Protein AF-A0AAW9KAM1-F1 (afdb_monomer_lite)

Secondary structure (DSSP, 8-state):
--HHHHHHHT----SEEEEEEEETTEEEEEEEETTEEEEEEEEEETTEEEEEPPP-EEES--TT-SB--EEEEE--TT--SGGG-EEEEE-EE--TT----EE--TTS--EE---EEETTEEE-

Sequence (124 aa):
MTLEEAVHESKVPIDEIFHITENKGHTVIFYGKDDMLSVGLIEKNLLGYHWVIGYGSKSFNIENQILTRSFSNLHPNEMKSHQDLVSLTFGAIIDDSIEKIMIKYKNQDIAEATIIETTKGRIW

pLDDT: mean 86.52, std 8.76, range [57.78, 96.75]

Organism: Clostridium perfringens (NCBI:txid1502)

Foldseek 3Di:
DAPVVQVVVQPPDFPFWQDWDADPNWIKTWTDDDQKTAIWTWDQDPVGIHTFHKPWIDGLDDPPDQKDKDKIFTDDPPDPDPVPTPIDMKIFGNNPPDPWDWDDDDPDDIDTDDWTQGPSHIMD

Structure (mmCIF, N/CA/C/O backbone):
data_AF-A0AAW9KAM1-F1
#
_entry.id   AF-A0AAW9KAM1-F1
#
loop_
_atom_site.group_PDB
_atom_site.id
_atom_site.type_symbol
_atom_site.label_atom_id
_atom_site.label_alt_id
_atom_site.label_comp_id
_atom_site.label_asym_id
_atom_site.label_entity_id
_atom_site.label_seq_id
_atom_site.pdbx_PDB_ins_code
_atom_site.Cartn_x
_atom_site.Cartn_y
_atom_site.Cartn_z
_atom_site.occupancy
_atom_site.B_iso_or_equiv
_atom_site.auth_seq_id
_atom_site.auth_comp_id
_atom_site.auth_asym_id
_atom_site.auth_atom_id
_atom_site.pdbx_PDB_model_num
ATOM 1 N N . MET A 1 1 ? -17.505 16.901 2.551 1.00 57.78 1 MET A N 1
ATOM 2 C CA . MET A 1 1 ? -16.239 16.188 2.759 1.00 57.78 1 MET A CA 1
ATOM 3 C C . MET A 1 1 ? -16.318 14.803 2.145 1.00 57.78 1 MET A C 1
ATOM 5 O O . MET A 1 1 ? -16.904 13.900 2.737 1.00 57.78 1 MET A O 1
ATOM 9 N N . THR A 1 2 ? -15.811 14.681 0.921 1.00 76.06 2 THR A N 1
ATOM 10 C CA . THR A 1 2 ? -15.540 13.445 0.175 1.00 76.06 2 THR A CA 1
ATOM 11 C C . THR A 1 2 ? -14.138 12.918 0.508 1.00 76.06 2 THR A C 1
ATOM 13 O O . THR A 1 2 ? -13.381 13.557 1.239 1.00 76.06 2 THR A O 1
ATOM 16 N N . LEU A 1 3 ? -13.785 11.746 -0.026 1.00 75.12 3 LEU A N 1
ATOM 17 C CA . LEU A 1 3 ? -12.427 11.204 0.061 1.00 75.12 3 LEU A CA 1
ATOM 18 C C . LEU A 1 3 ? -11.398 12.163 -0.560 1.00 75.12 3 LEU A C 1
ATOM 20 O O . LEU A 1 3 ? -10.361 12.431 0.034 1.00 75.12 3 LEU A O 1
ATOM 24 N N . GLU A 1 4 ? -11.716 12.701 -1.736 1.00 76.19 4 GLU A N 1
ATOM 25 C CA . GLU A 1 4 ? -10.872 13.644 -2.479 1.00 76.19 4 GLU A CA 1
ATOM 26 C C . GLU A 1 4 ? -10.664 14.939 -1.689 1.00 76.19 4 GLU A C 1
ATOM 28 O O . GLU A 1 4 ? -9.546 15.442 -1.613 1.00 76.19 4 GLU A O 1
ATOM 33 N N . GLU A 1 5 ? -11.720 15.439 -1.037 1.00 74.56 5 GLU A N 1
ATOM 34 C CA . GLU A 1 5 ? -11.634 16.603 -0.151 1.00 74.56 5 GLU A CA 1
ATOM 35 C C . GLU A 1 5 ? -10.730 16.310 1.056 1.00 74.56 5 GLU A C 1
ATOM 37 O O . GLU A 1 5 ? -9.869 17.124 1.369 1.00 74.56 5 GLU A O 1
ATOM 42 N N . ALA A 1 6 ? -10.827 15.132 1.682 1.00 75.50 6 ALA A N 1
ATOM 43 C CA . ALA A 1 6 ? -9.942 14.768 2.794 1.00 75.50 6 ALA A CA 1
ATOM 44 C C . ALA A 1 6 ? -8.474 14.599 2.378 1.00 75.50 6 ALA A C 1
ATOM 46 O O . ALA A 1 6 ? -7.576 15.010 3.114 1.00 75.50 6 ALA A O 1
ATOM 47 N N . VAL A 1 7 ? -8.218 14.028 1.198 1.00 78.06 7 VAL A N 1
ATOM 48 C CA . VAL A 1 7 ? -6.871 13.952 0.612 1.00 78.06 7 VAL A CA 1
ATOM 49 C C . VAL A 1 7 ? -6.323 15.361 0.392 1.00 78.06 7 VAL A C 1
ATOM 51 O O . VAL A 1 7 ? -5.211 15.660 0.825 1.00 78.06 7 VAL A O 1
ATOM 54 N N . HIS A 1 8 ? -7.118 16.248 -0.208 1.00 75.62 8 HIS A N 1
ATOM 55 C CA . HIS A 1 8 ? -6.734 17.634 -0.463 1.00 75.62 8 HIS A CA 1
ATOM 56 C C . HIS A 1 8 ? -6.478 18.425 0.835 1.00 75.62 8 HIS A C 1
ATOM 58 O O . HIS A 1 8 ? -5.476 19.134 0.950 1.00 75.62 8 HIS A O 1
ATOM 64 N N . GLU A 1 9 ? -7.339 18.273 1.843 1.00 74.19 9 GLU A N 1
ATOM 65 C CA . GLU A 1 9 ? -7.231 18.966 3.133 1.00 74.19 9 GLU A CA 1
ATOM 66 C C . GLU A 1 9 ? -6.100 18.436 4.023 1.00 74.19 9 GLU A C 1
ATOM 68 O O . GLU A 1 9 ? -5.601 19.173 4.879 1.00 74.19 9 GLU A O 1
ATOM 73 N N . SER A 1 10 ? -5.648 17.195 3.807 1.00 70.75 10 SER A N 1
ATOM 74 C CA . SER A 1 10 ? -4.577 16.568 4.595 1.00 70.75 10 SER A CA 1
ATOM 75 C C . SER A 1 10 ? -3.250 17.335 4.552 1.00 70.75 10 SER A C 1
ATOM 77 O O . SER A 1 10 ? -2.396 17.138 5.419 1.00 70.75 10 SER A O 1
ATOM 79 N N . LYS A 1 11 ? -3.052 18.196 3.539 1.00 74.31 11 LYS A N 1
ATOM 80 C CA . LYS A 1 11 ? -1.771 18.846 3.199 1.00 74.31 11 LYS A CA 1
ATOM 81 C C . LYS A 1 11 ? -0.621 17.853 3.003 1.00 74.31 11 LYS A C 1
ATOM 83 O O . LYS A 1 11 ? 0.540 18.269 2.952 1.00 74.31 11 LYS A O 1
ATOM 88 N N . VAL A 1 12 ? -0.918 16.557 2.894 1.00 78.50 12 VAL A N 1
ATOM 89 C CA . VAL A 1 12 ? 0.071 15.548 2.548 1.00 78.50 12 VAL A CA 1
ATOM 90 C C . VAL A 1 12 ? 0.375 15.732 1.065 1.00 78.50 12 VAL A C 1
ATOM 92 O O . VAL A 1 12 ? -0.541 15.728 0.245 1.00 78.50 12 VAL A O 1
ATOM 95 N N . PRO A 1 13 ? 1.645 15.945 0.700 1.00 80.88 13 PRO A N 1
ATOM 96 C CA . PRO A 1 13 ? 2.013 16.052 -0.698 1.00 80.88 13 PRO A CA 1
ATOM 97 C C . PRO A 1 13 ? 1.870 14.671 -1.348 1.00 80.88 13 PRO A C 1
ATOM 99 O O . PRO A 1 13 ? 2.556 13.730 -0.946 1.00 80.88 13 PRO A O 1
ATOM 102 N N . ILE A 1 14 ? 0.947 14.564 -2.302 1.00 87.88 14 ILE A N 1
ATOM 103 C CA . ILE A 1 14 ? 0.572 13.333 -3.004 1.00 87.88 14 ILE A CA 1
ATOM 104 C C . ILE A 1 14 ? 0.538 13.655 -4.495 1.00 87.88 14 ILE A C 1
ATOM 106 O O . ILE A 1 14 ? -0.159 14.588 -4.895 1.00 87.88 14 ILE A O 1
ATOM 110 N N . ASP A 1 15 ? 1.262 12.875 -5.291 1.00 89.94 15 ASP A N 1
ATOM 111 C CA . ASP A 1 15 ? 1.198 12.952 -6.753 1.00 89.94 15 ASP A CA 1
ATOM 112 C C . ASP A 1 15 ? 0.100 12.025 -7.287 1.00 89.94 15 ASP A C 1
ATOM 114 O O . ASP A 1 15 ? -0.652 12.391 -8.188 1.00 89.94 15 ASP A O 1
ATOM 118 N N . GLU A 1 16 ? -0.019 10.831 -6.698 1.00 90.50 16 GLU A N 1
ATOM 119 C CA . GLU A 1 16 ? -0.955 9.798 -7.138 1.00 90.50 16 GLU A CA 1
ATOM 120 C C . GLU A 1 16 ? -1.399 8.892 -5.984 1.00 90.50 16 GLU A C 1
ATOM 122 O O . GLU A 1 16 ? -0.623 8.576 -5.081 1.00 90.50 16 GLU A O 1
ATOM 127 N N . ILE A 1 17 ? -2.650 8.429 -6.039 1.00 92.00 17 ILE A N 1
ATOM 128 C CA . ILE A 1 17 ? -3.147 7.330 -5.210 1.00 92.00 17 ILE A CA 1
ATOM 129 C C . ILE A 1 17 ? -3.040 6.036 -6.018 1.00 92.00 17 ILE A C 1
ATOM 131 O O . ILE A 1 17 ? -3.713 5.885 -7.033 1.00 92.00 17 ILE A O 1
ATOM 135 N N . PHE A 1 18 ? -2.231 5.093 -5.541 1.00 94.06 18 PHE A N 1
ATOM 136 C CA . PHE A 1 18 ? -1.997 3.816 -6.215 1.00 94.06 18 PHE A CA 1
ATOM 137 C C . PHE A 1 18 ? -3.059 2.772 -5.890 1.00 94.06 18 PHE A C 1
ATOM 139 O O . PHE A 1 18 ? -3.463 1.993 -6.749 1.00 94.06 18 PHE A O 1
ATOM 146 N N . HIS A 1 19 ? -3.500 2.720 -4.632 1.00 94.19 19 HIS A N 1
ATOM 147 C CA . HIS A 1 19 ? -4.474 1.729 -4.198 1.00 94.19 19 HIS A CA 1
ATOM 148 C C . HIS A 1 19 ? -5.233 2.180 -2.957 1.00 94.19 19 HIS A C 1
ATOM 150 O O . HIS A 1 19 ? -4.676 2.828 -2.072 1.00 94.19 19 HIS A O 1
ATOM 156 N N . ILE A 1 20 ? -6.501 1.783 -2.880 1.00 91.88 20 ILE A N 1
ATOM 157 C CA . ILE A 1 20 ? -7.372 2.007 -1.730 1.00 91.88 20 ILE A CA 1
ATOM 158 C C . ILE A 1 20 ? -7.953 0.657 -1.335 1.00 91.88 20 ILE A C 1
ATOM 160 O O . ILE A 1 20 ? -8.481 -0.064 -2.182 1.00 91.88 20 ILE A O 1
ATOM 164 N N . THR A 1 21 ? -7.866 0.321 -0.054 1.00 91.44 21 THR A N 1
ATOM 165 C CA . THR A 1 21 ? -8.401 -0.929 0.488 1.00 91.44 21 THR A CA 1
ATOM 166 C C . THR A 1 21 ? -8.997 -0.718 1.873 1.00 91.44 21 THR A C 1
ATOM 168 O O . THR A 1 21 ? -8.752 0.298 2.516 1.00 91.44 21 THR A O 1
ATOM 171 N N . GLU A 1 22 ? -9.774 -1.685 2.346 1.00 88.62 22 GLU A N 1
ATOM 172 C CA . GLU A 1 22 ? -10.383 -1.669 3.675 1.00 88.62 22 GLU A CA 1
ATOM 173 C C . GLU A 1 22 ? -9.676 -2.679 4.584 1.00 88.62 22 GLU A C 1
ATOM 175 O O . GLU A 1 22 ? -9.544 -3.856 4.245 1.00 88.62 22 GLU A O 1
ATOM 180 N N . ASN A 1 23 ? -9.242 -2.243 5.767 1.00 85.56 23 ASN A N 1
ATOM 181 C CA . ASN A 1 23 ? -8.618 -3.107 6.769 1.00 85.56 23 ASN A CA 1
ATOM 182 C C . ASN A 1 23 ? -9.176 -2.789 8.159 1.00 85.56 23 ASN A C 1
ATOM 184 O O . ASN A 1 23 ? -9.081 -1.659 8.629 1.00 85.56 23 ASN A O 1
ATOM 188 N N . LYS A 1 24 ? -9.776 -3.791 8.819 1.00 81.50 24 LYS A N 1
ATOM 189 C CA . LYS A 1 24 ? -10.439 -3.649 10.131 1.00 81.50 24 LYS A CA 1
ATOM 190 C C . LYS A 1 24 ? -11.463 -2.494 10.193 1.00 81.50 24 LYS A C 1
ATOM 192 O O . LYS A 1 24 ? -11.652 -1.898 11.244 1.00 81.50 24 LYS A O 1
ATOM 197 N N . GLY A 1 25 ? -12.136 -2.192 9.079 1.00 82.50 25 GLY A N 1
ATOM 198 C CA . GLY A 1 25 ? -13.112 -1.096 8.996 1.00 82.50 25 GLY A CA 1
ATOM 199 C C . GLY A 1 25 ? -12.501 0.297 8.812 1.00 82.50 25 GLY A C 1
ATOM 200 O O . GLY A 1 25 ? -13.214 1.287 8.955 1.00 82.50 25 GLY A O 1
ATOM 201 N N . HIS A 1 26 ? -11.203 0.371 8.507 1.00 85.50 26 HIS A N 1
ATOM 202 C CA . HIS A 1 26 ? -10.515 1.598 8.131 1.00 85.50 26 HIS A CA 1
ATOM 203 C C . HIS A 1 26 ? -10.124 1.578 6.654 1.00 85.50 26 HIS A C 1
ATOM 205 O O . HIS A 1 26 ? -9.550 0.596 6.171 1.00 85.50 26 HIS A O 1
ATOM 211 N N . THR A 1 27 ? -10.330 2.708 5.981 1.00 89.44 27 THR A N 1
ATOM 212 C CA . THR A 1 27 ? -9.850 2.930 4.620 1.00 89.44 27 THR A CA 1
ATOM 213 C C . THR A 1 27 ? -8.344 3.183 4.649 1.00 89.44 27 THR A C 1
ATOM 215 O O . THR A 1 27 ? -7.874 4.173 5.210 1.00 89.44 27 THR A O 1
ATOM 218 N N . VAL A 1 28 ? -7.571 2.291 4.040 1.00 91.00 28 VAL A N 1
ATOM 219 C CA . VAL A 1 28 ? -6.116 2.391 3.879 1.00 91.00 28 VAL A CA 1
ATOM 220 C C . VAL A 1 28 ? -5.803 2.849 2.463 1.00 91.00 28 VAL A C 1
ATOM 222 O O . VAL A 1 28 ? -6.359 2.322 1.498 1.00 91.00 28 VAL A O 1
ATOM 225 N N . ILE A 1 29 ? -4.891 3.811 2.338 1.00 91.94 29 ILE A N 1
ATOM 226 C CA . ILE A 1 29 ? -4.491 4.384 1.053 1.00 91.94 29 ILE A CA 1
ATOM 227 C C . ILE A 1 29 ? -2.994 4.220 0.856 1.00 91.94 29 ILE A C 1
ATOM 229 O O . ILE A 1 29 ? -2.200 4.690 1.670 1.00 91.94 29 ILE A O 1
ATOM 233 N N . PHE A 1 30 ? -2.626 3.606 -0.262 1.00 93.00 30 PHE A N 1
ATOM 234 C CA . PHE A 1 30 ? -1.270 3.587 -0.788 1.00 93.00 30 PHE A CA 1
ATOM 235 C C . PHE A 1 30 ? -1.129 4.701 -1.812 1.00 93.00 30 PHE A C 1
ATOM 237 O O . PHE A 1 30 ? -1.933 4.804 -2.740 1.00 93.00 30 PHE A O 1
ATOM 244 N N . TYR A 1 31 ? -0.118 5.541 -1.643 1.00 92.38 31 TYR A N 1
ATOM 245 C CA . TYR A 1 31 ? 0.058 6.732 -2.461 1.00 92.38 31 TYR A CA 1
ATOM 246 C C . TYR A 1 31 ? 1.529 7.006 -2.751 1.00 92.38 31 TYR A C 1
ATOM 248 O O . TYR A 1 31 ? 2.426 6.564 -2.025 1.00 92.38 31 TYR A O 1
ATOM 256 N N . GLY A 1 32 ? 1.754 7.734 -3.835 1.00 91.56 32 GLY A N 1
ATOM 257 C CA . GLY A 1 32 ? 3.056 8.137 -4.325 1.00 91.56 32 GLY A CA 1
ATOM 258 C C . GLY A 1 32 ? 3.332 9.605 -4.069 1.00 91.56 32 GLY A C 1
ATOM 259 O O . GLY A 1 32 ? 2.461 10.456 -4.266 1.00 91.56 32 GLY A O 1
ATOM 260 N N . LYS A 1 33 ? 4.571 9.893 -3.688 1.00 90.12 33 LYS A N 1
ATOM 261 C CA . LYS A 1 33 ? 5.178 11.206 -3.883 1.00 90.12 33 LYS A CA 1
ATOM 262 C C . LYS A 1 33 ? 6.590 11.022 -4.411 1.00 90.12 33 LYS A C 1
ATOM 264 O O . LYS A 1 33 ? 7.365 10.288 -3.796 1.00 90.12 33 LYS A O 1
ATOM 269 N N . ASP A 1 34 ? 6.929 11.715 -5.489 1.00 90.50 34 ASP A N 1
ATOM 270 C CA . ASP A 1 34 ? 8.192 11.549 -6.199 1.00 90.50 34 ASP A CA 1
ATOM 271 C C . ASP A 1 34 ? 8.370 10.063 -6.580 1.00 90.50 34 ASP A C 1
ATOM 273 O O . ASP A 1 34 ? 7.542 9.502 -7.301 1.00 90.50 34 ASP A O 1
ATOM 277 N N . ASP A 1 35 ? 9.400 9.400 -6.052 1.00 90.88 35 ASP A N 1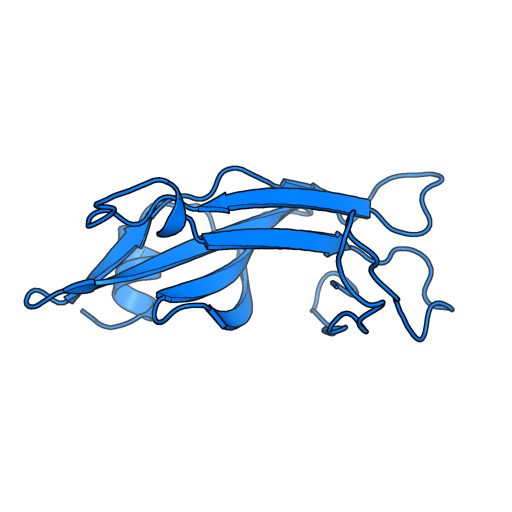
ATOM 278 C CA . ASP A 1 35 ? 9.633 7.960 -6.221 1.00 90.88 35 ASP A CA 1
ATOM 279 C C . ASP A 1 35 ? 9.419 7.180 -4.916 1.00 90.88 35 ASP A C 1
ATOM 281 O O . ASP A 1 35 ? 9.999 6.115 -4.714 1.00 90.88 35 ASP A O 1
ATOM 285 N N . MET A 1 36 ? 8.585 7.696 -4.012 1.00 92.69 36 MET A N 1
ATOM 286 C CA . MET A 1 36 ? 8.288 7.075 -2.722 1.00 92.69 36 MET A CA 1
ATOM 287 C C . MET A 1 36 ? 6.865 6.520 -2.680 1.00 92.69 36 MET A C 1
ATOM 289 O O . MET A 1 36 ? 5.891 7.262 -2.777 1.00 92.69 36 MET A O 1
ATOM 293 N N . LEU A 1 37 ? 6.754 5.222 -2.420 1.00 93.81 37 LEU A N 1
ATOM 294 C CA . LEU A 1 37 ? 5.548 4.549 -1.958 1.00 93.81 37 LEU A CA 1
ATOM 295 C C . LEU A 1 37 ? 5.331 4.850 -0.476 1.00 93.81 37 LEU A C 1
ATOM 297 O O . LEU A 1 37 ? 6.215 4.592 0.341 1.00 93.81 37 LEU A O 1
ATOM 301 N N . SER A 1 38 ? 4.152 5.342 -0.119 1.00 92.44 38 SER A N 1
ATOM 302 C CA . SER A 1 38 ? 3.741 5.616 1.260 1.00 92.44 38 SER A CA 1
ATOM 303 C C . SER A 1 38 ? 2.365 5.021 1.541 1.00 92.44 38 SER A C 1
ATOM 305 O O . SER A 1 38 ? 1.614 4.702 0.618 1.00 92.44 38 SER A O 1
ATOM 307 N N . VAL A 1 39 ? 2.030 4.882 2.823 1.00 91.81 39 VAL A N 1
ATOM 308 C CA . VAL A 1 39 ? 0.707 4.434 3.262 1.00 91.81 39 VAL A CA 1
ATOM 309 C C . VAL A 1 39 ? 0.120 5.385 4.300 1.00 91.81 39 VAL A C 1
ATOM 311 O O . VAL A 1 39 ? 0.820 5.869 5.190 1.00 91.81 39 VAL A O 1
ATOM 314 N N . GLY A 1 40 ? -1.178 5.639 4.190 1.00 89.88 40 GLY A N 1
ATOM 315 C CA . GLY A 1 40 ? -1.960 6.410 5.145 1.00 89.88 40 GLY A CA 1
ATOM 316 C C . GLY A 1 40 ? -3.305 5.758 5.423 1.00 89.88 40 GLY A C 1
ATOM 317 O O . GLY A 1 40 ? -3.678 4.757 4.806 1.00 89.88 40 GLY A O 1
ATOM 318 N N . LEU A 1 41 ? -4.027 6.338 6.373 1.00 88.38 41 LEU A N 1
ATOM 319 C CA . LEU A 1 41 ? -5.368 5.917 6.740 1.00 88.38 41 LEU A CA 1
ATOM 320 C C . LEU A 1 41 ? -6.314 7.103 6.564 1.00 88.38 41 LEU A C 1
ATOM 322 O O . LEU A 1 41 ? -5.966 8.237 6.884 1.00 88.38 41 LEU A O 1
ATOM 326 N N . ILE A 1 42 ? -7.514 6.841 6.061 1.00 84.69 42 ILE A N 1
ATOM 327 C CA . ILE A 1 42 ? -8.608 7.802 6.077 1.00 84.69 42 ILE A CA 1
ATOM 328 C C . ILE A 1 42 ? -9.702 7.284 7.001 1.00 84.69 42 ILE A C 1
ATOM 330 O O . ILE A 1 42 ? -10.182 6.159 6.872 1.00 84.69 42 ILE A O 1
ATOM 334 N N . GLU A 1 43 ? -10.115 8.134 7.931 1.00 81.50 43 GLU A N 1
ATOM 335 C CA . GLU A 1 43 ? -11.230 7.874 8.832 1.00 81.50 43 GLU A CA 1
ATOM 336 C C . GLU A 1 43 ? -12.461 8.634 8.386 1.00 81.50 43 GLU A C 1
ATOM 338 O O . GLU A 1 43 ? -12.370 9.780 7.955 1.00 81.50 43 GLU A O 1
ATOM 343 N N . LYS A 1 44 ? -13.629 8.019 8.551 1.00 74.62 44 LYS A N 1
ATOM 344 C CA . LYS A 1 44 ? -14.912 8.689 8.384 1.00 74.62 44 LYS A CA 1
ATOM 345 C C . LYS A 1 44 ? -15.532 8.926 9.754 1.00 74.62 44 LYS A C 1
ATOM 347 O O . LYS A 1 44 ? -15.805 7.974 10.477 1.00 74.62 44 LYS A O 1
ATOM 352 N N . ASN A 1 45 ? -15.806 10.179 10.084 1.00 72.19 45 ASN A N 1
ATOM 353 C CA . ASN A 1 45 ? -16.592 10.572 11.246 1.00 72.19 45 ASN A CA 1
ATOM 354 C C . ASN A 1 45 ? -17.899 11.260 10.804 1.00 72.19 45 ASN A C 1
ATOM 356 O O . ASN A 1 45 ? -18.177 11.418 9.613 1.00 72.19 45 ASN A O 1
ATOM 360 N N . LEU A 1 46 ? -18.727 11.670 11.770 1.00 73.12 46 LEU A N 1
ATOM 361 C CA . LEU A 1 46 ? -20.004 12.353 11.503 1.00 73.12 46 LEU A CA 1
ATOM 362 C C . LEU A 1 46 ? -19.843 13.698 10.769 1.00 73.12 46 LEU A C 1
ATOM 364 O O . LEU A 1 46 ? -20.805 14.185 10.180 1.00 73.12 46 LEU A O 1
ATOM 368 N N . LEU A 1 47 ? -18.649 14.292 10.806 1.00 71.88 47 LEU A N 1
ATOM 369 C CA . LEU A 1 47 ? -18.318 15.569 10.173 1.00 71.88 47 LEU A CA 1
ATOM 370 C C . LEU A 1 47 ? -17.639 15.394 8.804 1.00 71.88 47 LEU A C 1
ATOM 372 O O . LEU A 1 47 ? -17.458 16.383 8.097 1.00 71.88 47 LEU A O 1
ATOM 376 N N . GLY A 1 48 ? -17.302 14.164 8.399 1.00 71.50 48 GLY A N 1
ATOM 377 C CA . GLY A 1 48 ? -16.682 13.876 7.110 1.00 71.50 48 GLY A CA 1
ATOM 378 C C . GLY A 1 48 ? -15.498 12.917 7.183 1.00 71.50 48 GLY A C 1
ATOM 379 O O . GLY A 1 48 ? -15.408 12.089 8.083 1.00 71.50 48 GLY A O 1
ATOM 380 N N . TYR A 1 49 ? -14.603 13.012 6.201 1.00 75.94 49 TYR A N 1
ATOM 381 C CA . TYR A 1 49 ? -13.382 12.212 6.140 1.00 75.94 49 TYR A CA 1
ATOM 382 C C . TYR A 1 49 ? -12.191 12.973 6.737 1.00 75.94 49 TYR A C 1
ATOM 384 O O . TYR A 1 49 ? -12.078 14.181 6.564 1.00 75.94 49 TYR A O 1
ATOM 392 N N . HIS A 1 50 ? -11.295 12.275 7.423 1.00 77.31 50 HIS A N 1
ATOM 393 C CA . HIS A 1 50 ? -10.094 12.836 8.031 1.00 77.31 50 HIS A CA 1
ATOM 394 C C . HIS A 1 50 ? -8.881 11.957 7.730 1.00 77.31 50 HIS A C 1
ATOM 396 O O . HIS A 1 50 ? -8.964 10.732 7.799 1.00 77.31 50 HIS A O 1
ATOM 402 N N . TRP A 1 51 ? -7.752 12.587 7.409 1.00 78.62 51 TRP A N 1
ATOM 403 C CA . TRP A 1 51 ? -6.512 11.887 7.097 1.00 78.62 51 TRP A CA 1
ATOM 404 C C . TRP A 1 51 ? -5.677 11.626 8.350 1.00 78.62 51 TRP A C 1
ATOM 406 O O . TRP A 1 51 ? -5.257 12.553 9.041 1.00 78.62 51 TRP A O 1
ATOM 416 N N . VAL A 1 52 ? -5.350 10.361 8.578 1.00 74.19 52 VAL A N 1
ATOM 417 C CA . VAL A 1 52 ? -4.418 9.905 9.603 1.00 74.19 52 VAL A CA 1
ATOM 418 C C . VAL A 1 52 ? -3.095 9.559 8.925 1.00 74.19 52 VAL A C 1
ATOM 420 O O . VAL A 1 52 ? -2.999 8.633 8.113 1.00 74.19 52 VAL A O 1
ATOM 423 N N . ILE A 1 53 ? -2.050 10.320 9.259 1.00 66.69 53 ILE A N 1
ATOM 424 C CA . ILE A 1 53 ? -0.715 10.121 8.690 1.00 66.69 53 ILE A CA 1
ATOM 425 C C . ILE A 1 53 ? -0.151 8.788 9.183 1.00 66.69 53 ILE A C 1
ATOM 427 O O . ILE A 1 53 ? 0.052 8.579 10.379 1.00 66.69 53 ILE A O 1
ATOM 431 N N . GLY A 1 54 ? 0.133 7.896 8.237 1.00 63.56 54 GLY A N 1
ATOM 432 C CA . GLY A 1 54 ? 0.912 6.696 8.484 1.00 63.56 54 GLY A CA 1
ATOM 433 C C . GLY A 1 54 ? 2.407 6.981 8.482 1.00 63.56 54 GLY A C 1
ATOM 434 O O . GLY A 1 54 ? 2.903 7.774 7.685 1.00 63.56 54 GLY A O 1
ATOM 435 N N . TYR A 1 55 ? 3.145 6.299 9.357 1.00 62.78 55 TYR A N 1
ATOM 436 C CA . TYR A 1 55 ? 4.602 6.258 9.279 1.00 62.78 55 TYR A CA 1
ATOM 437 C C . TYR A 1 55 ? 5.038 5.033 8.486 1.00 62.78 55 TYR A C 1
ATOM 439 O O . TYR A 1 55 ? 4.818 3.899 8.911 1.00 62.78 55 TYR A O 1
ATOM 447 N N . GLY A 1 56 ? 5.691 5.267 7.352 1.00 68.38 56 GLY A N 1
ATOM 448 C CA . GLY A 1 56 ? 6.344 4.240 6.549 1.00 68.38 56 GLY A CA 1
ATOM 449 C C . GLY A 1 56 ? 6.338 4.610 5.076 1.00 68.38 56 GLY A C 1
ATOM 450 O O . GLY A 1 56 ? 5.283 4.845 4.496 1.00 68.38 56 GLY A O 1
ATOM 451 N N . SER A 1 57 ? 7.521 4.642 4.473 1.00 81.69 57 SER A N 1
ATOM 452 C CA . SER A 1 57 ? 7.670 4.860 3.041 1.00 81.69 57 SER A CA 1
ATO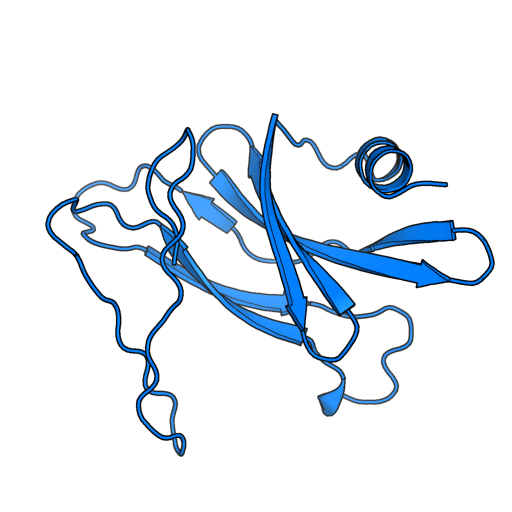M 453 C C . SER A 1 57 ? 8.836 4.055 2.473 1.00 81.69 57 SER A C 1
ATOM 455 O O . SER A 1 57 ? 9.776 3.685 3.193 1.00 81.69 57 SER A O 1
ATOM 457 N N . LYS A 1 58 ? 8.756 3.72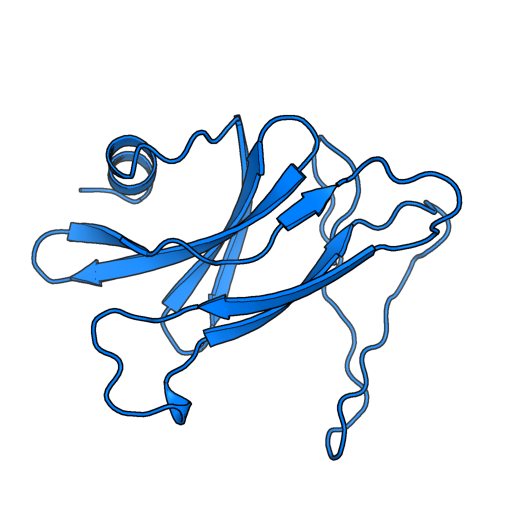6 1.184 1.00 89.94 58 LYS A N 1
ATOM 458 C CA . LYS A 1 58 ? 9.792 3.001 0.445 1.00 89.94 58 LYS A CA 1
ATOM 459 C C . LYS A 1 58 ? 9.991 3.600 -0.928 1.00 89.94 58 LYS A C 1
ATOM 461 O O . LYS A 1 58 ? 9.026 3.932 -1.594 1.00 89.94 58 LYS A O 1
ATOM 466 N N . SER A 1 59 ? 11.248 3.685 -1.342 1.00 90.12 59 SER A N 1
ATOM 467 C CA . SER A 1 59 ? 11.581 4.092 -2.700 1.00 90.12 59 SER A CA 1
ATOM 468 C C . SER A 1 59 ? 11.216 2.981 -3.690 1.00 90.12 59 SER A C 1
ATOM 470 O O . SER A 1 59 ? 11.453 1.803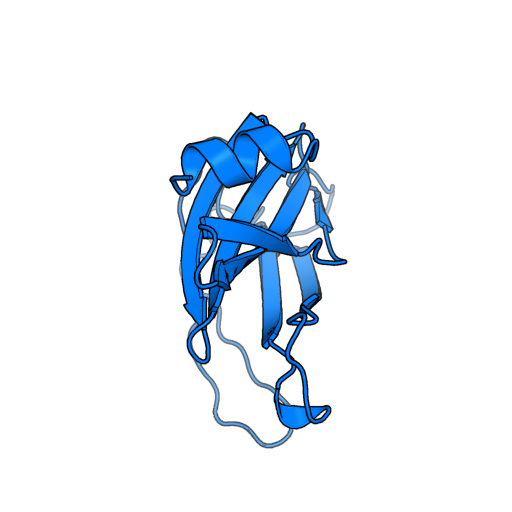 -3.402 1.00 90.12 59 SER A O 1
ATOM 472 N N . PHE A 1 60 ? 10.684 3.366 -4.849 1.00 88.50 60 PHE A N 1
ATOM 473 C CA . PHE A 1 60 ? 10.585 2.518 -6.041 1.00 88.50 60 PHE A CA 1
ATOM 474 C C . PHE A 1 60 ? 11.943 2.316 -6.720 1.00 88.50 60 PHE A C 1
ATOM 476 O O . PHE A 1 60 ? 12.099 1.405 -7.518 1.00 88.50 60 PHE A O 1
ATOM 483 N N . ASN A 1 61 ? 12.934 3.150 -6.409 1.00 83.94 61 ASN A N 1
ATOM 484 C CA . ASN A 1 61 ? 14.254 3.103 -7.018 1.00 83.94 61 ASN A CA 1
ATOM 485 C C . ASN A 1 61 ? 15.310 2.843 -5.939 1.00 83.94 61 ASN A C 1
ATOM 487 O O . ASN A 1 61 ? 15.761 3.763 -5.248 1.00 83.94 61 ASN A O 1
ATOM 491 N N . ILE A 1 62 ? 15.642 1.567 -5.735 1.00 83.62 62 ILE A N 1
ATOM 492 C CA . ILE A 1 62 ? 16.742 1.141 -4.867 1.00 83.62 62 ILE A CA 1
ATOM 493 C C . ILE A 1 62 ? 17.606 0.161 -5.649 1.00 83.62 62 ILE A C 1
ATOM 495 O O . ILE A 1 62 ? 17.168 -0.938 -5.986 1.00 83.62 62 ILE A O 1
ATOM 499 N N . GLU A 1 63 ? 18.850 0.554 -5.911 1.00 83.06 63 GLU A N 1
ATOM 500 C CA . GLU A 1 63 ? 19.809 -0.301 -6.602 1.00 83.06 63 GLU A CA 1
ATOM 501 C C . GLU A 1 63 ? 20.038 -1.613 -5.837 1.00 83.06 63 GLU A C 1
ATOM 503 O O . GLU A 1 63 ? 20.089 -1.646 -4.603 1.00 83.06 63 GLU A O 1
ATOM 508 N N . ASN A 1 64 ? 20.233 -2.702 -6.584 1.00 84.00 64 ASN A N 1
ATOM 509 C CA . ASN A 1 64 ? 20.565 -4.030 -6.059 1.00 84.00 64 ASN A CA 1
ATOM 510 C C . ASN A 1 64 ? 19.506 -4.652 -5.122 1.00 84.00 64 ASN A C 1
ATOM 512 O O . ASN A 1 64 ? 19.827 -5.560 -4.352 1.00 84.00 64 ASN A O 1
ATOM 516 N N . GLN A 1 65 ? 18.249 -4.201 -5.180 1.00 89.75 65 GLN A N 1
ATOM 517 C CA . GLN A 1 65 ? 17.117 -4.872 -4.533 1.00 89.75 65 GLN A CA 1
ATOM 518 C C . GLN A 1 65 ? 16.158 -5.425 -5.585 1.00 89.75 65 GLN A C 1
ATOM 520 O O . GLN A 1 65 ? 15.897 -4.767 -6.580 1.00 89.75 65 GLN A O 1
ATOM 525 N N . ILE A 1 66 ? 15.620 -6.625 -5.347 1.00 93.44 66 ILE A N 1
ATOM 526 C CA . ILE A 1 66 ? 14.565 -7.226 -6.188 1.00 93.44 66 ILE A CA 1
ATOM 527 C C . ILE A 1 66 ? 13.159 -6.874 -5.688 1.00 93.44 66 ILE A C 1
ATOM 529 O O . ILE A 1 66 ? 12.199 -6.841 -6.451 1.00 93.44 66 ILE A O 1
ATOM 533 N N . LEU A 1 67 ? 13.036 -6.593 -4.390 1.00 93.69 67 LEU A N 1
ATOM 534 C CA . LEU A 1 67 ? 11.825 -6.114 -3.738 1.00 93.69 67 LEU A CA 1
ATOM 535 C C . LEU A 1 67 ? 12.211 -5.340 -2.480 1.00 93.69 67 LEU A C 1
ATOM 537 O O . LEU A 1 67 ? 13.188 -5.673 -1.803 1.00 93.69 67 LEU A O 1
ATOM 541 N N . THR A 1 68 ? 11.420 -4.333 -2.141 1.00 94.38 68 THR A N 1
ATOM 542 C CA . THR A 1 68 ? 11.547 -3.591 -0.889 1.00 94.38 68 THR A CA 1
ATOM 543 C C . THR A 1 68 ? 10.514 -4.090 0.115 1.00 94.38 68 THR A C 1
ATOM 545 O O . THR A 1 68 ? 9.521 -4.716 -0.249 1.00 94.38 68 THR A O 1
ATOM 548 N N . ARG A 1 69 ? 10.751 -3.837 1.406 1.00 92.19 69 ARG A N 1
ATOM 549 C CA . ARG A 1 69 ? 9.799 -4.150 2.478 1.00 92.19 69 ARG A CA 1
ATOM 550 C C . ARG A 1 69 ? 9.736 -3.017 3.485 1.00 92.19 69 ARG A C 1
ATOM 552 O O . ARG A 1 69 ? 10.774 -2.548 3.972 1.00 92.19 69 ARG A O 1
ATOM 559 N N . SER A 1 70 ? 8.522 -2.641 3.849 1.00 91.81 70 SER A N 1
ATOM 560 C CA . SER A 1 70 ? 8.186 -1.751 4.950 1.00 91.81 70 SER A CA 1
ATOM 561 C C . SER A 1 70 ? 7.132 -2.379 5.841 1.00 91.81 70 SER A C 1
ATOM 563 O O . SER A 1 70 ? 6.385 -3.253 5.415 1.00 91.81 70 SER A O 1
ATOM 565 N N . PHE A 1 71 ? 7.072 -1.899 7.073 1.00 89.75 71 PHE A N 1
ATOM 566 C CA . PHE A 1 71 ? 6.004 -2.203 8.005 1.00 89.75 71 PHE A CA 1
ATOM 567 C C . PHE A 1 71 ? 5.501 -0.891 8.591 1.00 89.75 71 PHE A C 1
ATOM 569 O O . PHE A 1 71 ? 6.312 -0.041 8.970 1.00 89.75 71 PHE A O 1
ATOM 576 N N . SER A 1 72 ? 4.185 -0.751 8.687 1.00 88.69 72 SER A N 1
ATOM 577 C CA . SER A 1 72 ? 3.539 0.425 9.257 1.00 88.69 72 SER A CA 1
ATOM 578 C C . SER A 1 72 ? 2.483 0.013 10.260 1.00 88.69 72 SER A C 1
ATOM 580 O O . SER A 1 72 ? 1.666 -0.864 9.990 1.00 88.69 72 SER A O 1
ATOM 582 N N . ASN A 1 73 ? 2.489 0.700 11.398 1.00 88.12 73 ASN A N 1
ATOM 583 C CA . ASN A 1 73 ? 1.366 0.742 12.319 1.00 88.12 73 ASN A CA 1
ATOM 584 C C . ASN A 1 73 ? 0.656 2.070 12.102 1.00 88.12 73 ASN A C 1
ATOM 586 O O . ASN A 1 73 ? 1.194 3.124 12.441 1.00 88.12 73 ASN A O 1
ATOM 590 N N . LEU A 1 74 ? -0.525 2.019 11.501 1.00 86.00 74 LEU A N 1
ATOM 591 C CA . LEU A 1 74 ? -1.396 3.178 11.389 1.00 86.00 74 LEU A CA 1
ATOM 592 C C . LEU A 1 74 ? -2.210 3.273 12.680 1.00 86.00 74 LEU A C 1
ATOM 594 O O . LEU A 1 74 ? -2.667 2.253 13.205 1.00 86.00 74 LEU A O 1
ATOM 598 N N . HIS A 1 75 ? -2.343 4.493 13.195 1.00 84.81 75 HIS A N 1
ATOM 599 C CA . HIS A 1 75 ? -2.975 4.789 14.477 1.00 84.81 75 HIS A CA 1
ATOM 600 C C . HIS A 1 75 ? -4.320 5.485 14.246 1.00 84.81 75 HIS A C 1
ATOM 602 O O . HIS A 1 75 ? -4.330 6.708 14.118 1.00 84.81 75 HIS A O 1
ATOM 608 N N . PRO A 1 76 ? -5.442 4.745 14.191 1.00 83.50 76 PRO A N 1
ATOM 609 C CA . PRO A 1 76 ? -6.769 5.354 14.184 1.00 83.50 76 PRO A CA 1
ATOM 610 C C . PRO A 1 76 ? -6.949 6.357 15.333 1.00 83.50 76 PRO A C 1
ATOM 612 O O . PRO A 1 76 ? -6.446 6.121 16.435 1.00 83.50 76 PRO A O 1
ATOM 615 N N . ASN A 1 77 ? -7.687 7.449 15.130 1.00 78.69 77 ASN A N 1
ATOM 616 C CA . ASN A 1 77 ? -7.906 8.442 16.189 1.00 78.69 77 ASN A CA 1
ATOM 617 C C . ASN A 1 77 ? -8.748 7.878 17.341 1.00 78.69 77 ASN A C 1
ATOM 619 O O . ASN A 1 77 ? -8.544 8.245 18.497 1.00 78.69 77 ASN A O 1
ATOM 623 N N . GLU A 1 78 ? -9.677 6.966 17.044 1.00 77.00 78 GLU A N 1
ATOM 624 C CA . GLU A 1 78 ? -10.546 6.330 18.044 1.00 77.00 78 GLU A CA 1
ATOM 625 C C . GLU A 1 78 ? -9.945 5.046 18.651 1.00 77.00 78 GLU A C 1
ATOM 627 O O . GLU A 1 78 ? -10.669 4.228 19.223 1.00 77.00 78 GLU A O 1
ATOM 632 N N . MET A 1 79 ? -8.624 4.851 18.547 1.00 78.88 79 MET A N 1
ATOM 633 C CA . MET A 1 79 ? -7.926 3.681 19.090 1.00 78.88 79 MET A CA 1
ATOM 634 C C . MET A 1 79 ? -8.170 3.547 20.606 1.00 78.88 79 MET A C 1
ATOM 636 O O . MET A 1 79 ? -7.751 4.395 21.396 1.00 78.88 79 MET A O 1
ATOM 640 N N . LYS A 1 80 ? -8.813 2.455 21.038 1.00 76.19 80 LYS A N 1
ATOM 641 C CA . LYS A 1 80 ? -9.068 2.156 22.462 1.00 76.19 80 LYS A CA 1
ATOM 642 C C . LYS A 1 80 ? -7.975 1.273 23.055 1.00 76.19 80 LYS A C 1
ATOM 644 O O . LYS A 1 80 ? -7.763 1.271 24.267 1.00 76.19 80 LYS A O 1
ATOM 649 N N . SER A 1 81 ? -7.285 0.510 22.213 1.00 80.00 81 SER A N 1
ATOM 650 C CA . SER A 1 81 ? -6.212 -0.398 22.599 1.00 80.00 81 SER A CA 1
ATOM 651 C C . SER A 1 81 ? -5.216 -0.632 21.459 1.00 80.00 81 SER A C 1
ATOM 653 O O . SER A 1 81 ? -5.500 -0.373 20.296 1.00 80.00 81 SER A O 1
ATOM 655 N N . HIS A 1 82 ? -4.063 -1.229 21.770 1.00 75.69 82 HIS A N 1
ATOM 656 C CA . HIS A 1 82 ? -3.070 -1.624 20.759 1.00 75.69 82 HIS A CA 1
ATOM 657 C C . HIS A 1 82 ? -3.601 -2.639 19.728 1.00 75.69 82 HIS A C 1
ATOM 659 O O . HIS A 1 82 ? -2.989 -2.815 18.679 1.00 75.69 82 HIS A O 1
ATOM 665 N N . GLN A 1 83 ? -4.715 -3.326 20.007 1.00 78.12 83 GLN A N 1
ATOM 666 C CA . GLN A 1 83 ? -5.324 -4.272 19.063 1.00 78.12 83 GLN A CA 1
ATOM 667 C C . GLN A 1 83 ? -6.031 -3.562 17.898 1.00 78.12 83 GLN A C 1
ATOM 669 O O . GLN A 1 83 ? -6.182 -4.149 16.819 1.00 78.12 83 GLN A O 1
ATOM 674 N N . ASP A 1 84 ? -6.384 -2.291 18.101 1.00 81.12 84 ASP A N 1
ATOM 675 C CA . ASP A 1 84 ? -7.050 -1.441 17.115 1.00 81.12 84 ASP A CA 1
ATOM 676 C C . ASP A 1 84 ? -6.045 -0.828 16.122 1.00 81.12 84 ASP A C 1
ATOM 678 O O . ASP A 1 84 ? -6.440 -0.158 15.174 1.00 81.12 84 ASP A O 1
ATOM 682 N N . LEU A 1 85 ? -4.739 -1.087 16.292 1.00 84.38 85 LEU A N 1
ATOM 683 C CA . LEU A 1 85 ? -3.735 -0.715 15.299 1.00 84.38 85 LEU A CA 1
ATOM 684 C C . LEU A 1 85 ? -4.029 -1.398 13.961 1.00 84.38 85 LEU A C 1
ATOM 686 O O . LEU A 1 85 ? -4.252 -2.619 13.874 1.00 84.38 85 LEU A O 1
ATOM 690 N N . VAL A 1 86 ? -3.958 -0.597 12.902 1.00 87.69 86 VAL A N 1
ATOM 691 C CA . VAL A 1 86 ? -3.989 -1.087 11.528 1.00 87.69 86 VAL A CA 1
ATOM 692 C C . VAL A 1 86 ? -2.542 -1.296 11.100 1.00 87.69 86 VAL A C 1
ATOM 694 O O . VAL A 1 86 ? -1.855 -0.385 10.642 1.00 87.69 86 VAL A O 1
ATOM 697 N N . SER A 1 87 ? -2.060 -2.513 11.341 1.00 87.62 87 SER A N 1
ATOM 698 C CA . SER A 1 87 ? -0.717 -2.949 10.969 1.00 87.62 87 SER A CA 1
ATOM 699 C C . SER A 1 87 ? -0.715 -3.534 9.563 1.00 87.62 87 SER A C 1
ATOM 701 O O . SER A 1 87 ? -1.539 -4.397 9.251 1.00 87.62 87 SER A O 1
ATOM 703 N N . LEU A 1 88 ? 0.244 -3.124 8.741 1.00 89.94 88 LEU A N 1
ATOM 704 C CA . LEU A 1 88 ? 0.441 -3.676 7.406 1.00 89.94 88 LEU A CA 1
ATOM 705 C C . LEU A 1 88 ? 1.926 -3.791 7.054 1.00 89.94 88 LEU A C 1
ATOM 707 O O . LEU A 1 88 ? 2.764 -3.035 7.549 1.00 89.94 88 LEU A O 1
ATOM 711 N N . THR A 1 89 ? 2.230 -4.732 6.168 1.00 92.25 89 THR A N 1
ATOM 712 C CA . THR A 1 89 ? 3.526 -4.849 5.495 1.00 92.25 89 THR A CA 1
ATOM 713 C C . THR A 1 89 ? 3.283 -4.613 4.020 1.00 92.25 89 THR A C 1
ATOM 715 O O . THR A 1 89 ? 2.297 -5.119 3.495 1.00 92.25 89 THR A O 1
ATOM 718 N N . PHE A 1 90 ? 4.162 -3.848 3.389 1.00 94.44 90 PHE A N 1
ATOM 719 C CA . PHE A 1 90 ? 4.052 -3.498 1.979 1.00 94.44 90 PHE A CA 1
ATOM 720 C C . PHE A 1 90 ? 5.429 -3.236 1.381 1.00 94.44 90 PHE A C 1
ATOM 722 O O . PHE A 1 90 ? 6.414 -3.051 2.112 1.00 94.44 90 PHE A O 1
ATOM 729 N N . GLY A 1 91 ? 5.506 -3.149 0.062 1.00 95.19 91 GLY A N 1
ATOM 730 C CA . GLY A 1 91 ? 6.720 -2.708 -0.608 1.00 95.19 91 GLY A CA 1
ATOM 731 C C . GLY A 1 91 ? 6.561 -2.510 -2.104 1.00 95.19 91 GLY A C 1
ATOM 732 O O . GLY A 1 91 ? 5.490 -2.690 -2.665 1.00 95.19 91 GLY A O 1
ATOM 733 N N . ALA A 1 92 ? 7.664 -2.128 -2.737 1.00 95.81 92 ALA A N 1
ATOM 734 C CA . ALA A 1 92 ? 7.795 -2.082 -4.187 1.00 95.81 92 ALA A CA 1
ATOM 735 C C . ALA A 1 92 ? 8.468 -3.367 -4.681 1.00 95.81 92 ALA A C 1
ATOM 737 O O . ALA A 1 92 ? 9.369 -3.897 -4.022 1.00 95.81 92 ALA A O 1
ATOM 738 N N . ILE A 1 93 ? 8.042 -3.856 -5.837 1.00 95.94 93 ILE A N 1
ATOM 739 C CA . ILE A 1 93 ? 8.687 -4.933 -6.581 1.00 95.94 93 ILE A CA 1
ATOM 740 C C . ILE A 1 93 ? 9.562 -4.273 -7.646 1.00 95.94 93 ILE A C 1
ATOM 742 O O . ILE A 1 93 ? 9.069 -3.481 -8.443 1.00 95.94 93 ILE A O 1
ATOM 746 N N . ILE A 1 94 ? 10.857 -4.578 -7.624 1.00 94.75 94 ILE A N 1
ATOM 747 C CA . ILE A 1 94 ? 11.855 -3.987 -8.527 1.00 94.75 94 ILE A CA 1
ATOM 748 C C . ILE A 1 94 ? 12.186 -4.948 -9.673 1.00 94.75 94 ILE A C 1
ATOM 750 O O . ILE A 1 94 ? 12.479 -4.522 -10.784 1.00 94.75 94 ILE A O 1
ATOM 754 N N . ASP A 1 95 ? 12.146 -6.254 -9.401 1.00 94.12 95 ASP A N 1
ATOM 755 C CA . ASP A 1 95 ? 12.346 -7.293 -10.406 1.00 94.12 95 ASP A CA 1
ATOM 756 C C . ASP A 1 95 ? 11.007 -7.678 -11.047 1.00 94.12 95 ASP A C 1
ATOM 758 O O . ASP A 1 95 ? 10.144 -8.290 -10.408 1.00 94.12 95 ASP A O 1
ATOM 762 N N . ASP A 1 96 ? 10.842 -7.333 -12.325 1.00 90.38 96 ASP A N 1
ATOM 763 C CA . ASP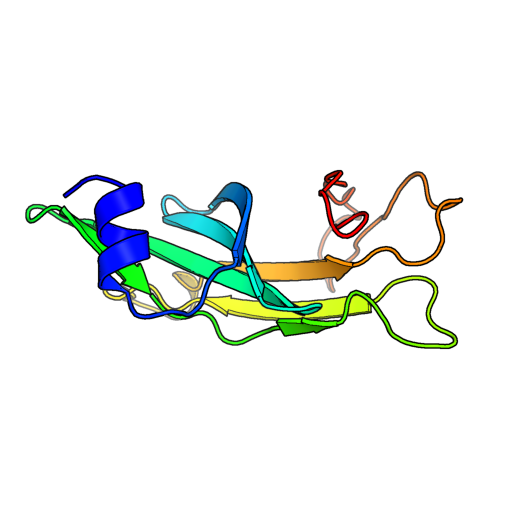 A 1 96 ? 9.619 -7.585 -13.089 1.00 90.38 96 ASP A CA 1
ATOM 764 C C . ASP A 1 96 ? 9.303 -9.074 -13.309 1.00 90.38 96 ASP A C 1
ATOM 766 O O . ASP A 1 96 ? 8.160 -9.427 -13.598 1.00 90.38 96 ASP A O 1
ATOM 770 N N . SER A 1 97 ? 10.269 -9.972 -13.086 1.00 95.19 97 SER A N 1
ATOM 771 C CA . SER A 1 97 ? 10.044 -11.421 -13.167 1.00 95.19 97 SER A CA 1
ATOM 772 C C . SER A 1 97 ? 9.290 -12.002 -11.966 1.00 95.19 97 SER A C 1
ATOM 774 O O . SER A 1 97 ? 8.843 -13.149 -12.010 1.00 95.19 97 SER A O 1
ATOM 776 N N . ILE A 1 98 ? 9.124 -11.237 -10.880 1.00 96.00 98 ILE A N 1
ATOM 777 C CA . ILE A 1 98 ? 8.365 -11.686 -9.710 1.00 96.00 98 ILE A CA 1
ATOM 778 C C . ILE A 1 98 ? 6.872 -11.680 -10.048 1.00 96.00 98 ILE A C 1
ATOM 780 O O . ILE A 1 98 ? 6.265 -10.622 -10.201 1.00 96.00 98 ILE A O 1
ATOM 784 N N . GLU A 1 99 ? 6.272 -12.865 -10.126 1.00 96.12 99 GLU A N 1
ATOM 785 C CA . GLU A 1 99 ? 4.833 -13.038 -10.380 1.00 96.12 99 GLU A CA 1
ATOM 786 C C . GLU A 1 99 ? 4.007 -13.152 -9.092 1.00 96.12 99 GLU A C 1
ATOM 788 O O . GLU A 1 99 ? 2.800 -12.927 -9.101 1.00 96.12 99 GLU A O 1
ATOM 793 N N . LYS A 1 100 ? 4.644 -13.538 -7.978 1.00 96.75 100 LYS A N 1
ATOM 794 C CA . LYS A 1 100 ? 3.962 -13.861 -6.722 1.00 96.75 100 LYS A CA 1
ATOM 795 C C . LYS A 1 100 ? 4.854 -13.619 -5.514 1.00 96.75 100 LYS A C 1
ATOM 797 O O . LYS A 1 100 ? 6.034 -13.968 -5.521 1.00 96.75 100 LYS A O 1
ATOM 802 N N . ILE A 1 101 ? 4.265 -13.092 -4.443 1.00 96.50 101 ILE A N 1
ATOM 803 C CA . ILE A 1 101 ? 4.937 -12.887 -3.157 1.00 96.50 101 ILE A CA 1
ATOM 804 C C . ILE A 1 101 ? 4.178 -13.646 -2.074 1.00 96.50 101 ILE A C 1
ATOM 806 O O . ILE A 1 101 ? 2.968 -13.506 -1.924 1.00 96.50 101 ILE A O 1
ATOM 810 N N . MET A 1 102 ? 4.908 -14.453 -1.304 1.00 96.19 102 MET A N 1
ATOM 811 C CA . MET A 1 102 ? 4.369 -15.179 -0.157 1.00 96.19 102 MET A CA 1
ATOM 812 C C . MET A 1 102 ? 4.910 -14.584 1.137 1.00 96.19 102 MET A C 1
ATOM 814 O O . MET A 1 102 ? 6.122 -14.458 1.319 1.00 96.19 102 MET A O 1
ATOM 818 N N . ILE A 1 103 ? 4.016 -14.267 2.063 1.00 93.56 103 ILE A N 1
ATOM 819 C CA . ILE A 1 103 ? 4.332 -13.700 3.367 1.00 93.56 103 ILE A CA 1
ATOM 820 C C . ILE A 1 103 ? 4.090 -14.761 4.435 1.00 93.56 103 ILE A C 1
ATOM 822 O O . ILE A 1 103 ? 3.058 -15.427 4.459 1.00 93.56 103 ILE A O 1
ATOM 826 N N . LYS A 1 104 ? 5.042 -14.899 5.358 1.00 93.56 104 LYS A N 1
ATOM 827 C CA . LYS A 1 104 ? 4.894 -15.735 6.549 1.00 93.56 104 LYS A CA 1
ATOM 828 C C . LYS A 1 104 ? 5.331 -14.958 7.779 1.00 93.56 104 LYS A C 1
ATOM 830 O O . LYS A 1 104 ? 6.521 -14.699 7.965 1.00 93.56 104 LYS A O 1
ATOM 835 N N . TYR A 1 105 ? 4.377 -14.621 8.637 1.00 90.06 105 TYR A N 1
ATOM 836 C CA . TYR A 1 105 ? 4.676 -14.060 9.950 1.00 90.06 105 TYR A CA 1
ATOM 837 C C . TYR A 1 105 ? 4.923 -15.165 10.975 1.00 90.06 105 TYR A C 1
ATOM 839 O O . TYR A 1 105 ? 4.532 -16.323 10.806 1.00 90.06 105 TYR A O 1
ATOM 847 N N . LYS A 1 106 ? 5.583 -14.803 12.077 1.00 91.38 106 LYS A N 1
ATOM 848 C CA . LYS A 1 106 ? 5.762 -15.712 13.209 1.00 91.38 106 LYS A CA 1
ATOM 849 C C . LYS A 1 106 ? 4.380 -16.116 13.737 1.00 91.38 106 LYS A C 1
ATOM 851 O O . LYS A 1 106 ? 3.599 -15.248 14.109 1.00 91.38 106 LYS A O 1
ATOM 856 N N . ASN A 1 107 ? 4.117 -17.421 13.797 1.00 92.62 107 ASN A N 1
ATOM 857 C CA . ASN A 1 107 ? 2.853 -18.013 14.260 1.00 92.62 107 ASN A CA 1
ATOM 858 C C . ASN A 1 107 ? 1.629 -17.748 13.362 1.00 92.62 107 ASN A C 1
ATOM 860 O O . ASN A 1 107 ? 0.504 -17.802 13.850 1.00 92.62 107 ASN A O 1
ATOM 864 N N . GLN A 1 108 ? 1.831 -17.464 12.076 1.00 90.62 108 GLN A N 1
ATOM 865 C CA . GLN A 1 108 ? 0.749 -17.401 11.094 1.00 90.62 108 GLN A CA 1
ATOM 866 C C . GLN A 1 108 ? 1.030 -18.365 9.943 1.00 90.62 108 GLN A C 1
ATOM 868 O O . GLN A 1 108 ? 2.190 -18.703 9.668 1.00 90.62 108 GLN A O 1
ATOM 873 N N . ASP A 1 109 ? -0.038 -18.794 9.279 1.00 95.44 109 ASP A N 1
ATOM 874 C CA . ASP A 1 109 ? 0.075 -19.529 8.028 1.00 95.44 109 ASP A CA 1
ATOM 875 C C . ASP A 1 109 ? 0.688 -18.647 6.939 1.00 95.44 109 ASP A C 1
ATOM 877 O O . ASP A 1 109 ? 0.674 -17.415 7.004 1.00 95.44 109 ASP A O 1
ATOM 881 N N . ILE A 1 110 ? 1.284 -19.301 5.945 1.00 96.25 110 ILE A N 1
ATOM 882 C CA . ILE A 1 110 ? 1.794 -18.606 4.769 1.00 96.25 110 ILE A CA 1
ATOM 883 C C . ILE A 1 110 ? 0.610 -18.062 3.961 1.00 96.25 110 ILE A C 1
ATOM 885 O O . ILE A 1 110 ? -0.341 -18.792 3.685 1.00 96.25 110 ILE A O 1
ATOM 889 N N . ALA A 1 111 ? 0.674 -16.791 3.582 1.00 95.00 111 ALA A N 1
ATOM 890 C CA . ALA A 1 111 ? -0.359 -16.110 2.813 1.00 95.00 111 ALA A CA 1
ATOM 891 C C . ALA A 1 111 ? 0.250 -15.445 1.578 1.0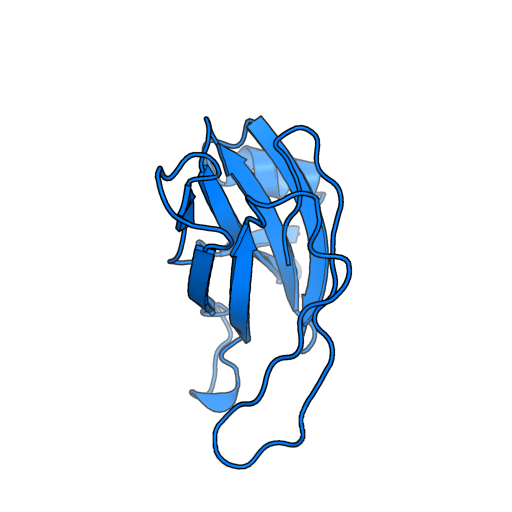0 95.00 111 ALA A C 1
ATOM 893 O O . ALA A 1 111 ? 1.424 -15.080 1.571 1.00 95.00 111 ALA A O 1
ATOM 894 N N . GLU A 1 112 ? -0.540 -15.308 0.524 1.00 96.69 112 GLU A N 1
ATOM 895 C CA . GLU A 1 112 ? -0.146 -14.594 -0.688 1.00 96.69 112 GLU A CA 1
ATOM 896 C C . GLU A 1 112 ? -0.372 -13.089 -0.509 1.00 96.69 112 GLU A C 1
ATOM 898 O O . GLU A 1 112 ? -1.398 -12.677 0.033 1.00 96.69 112 GLU A O 1
ATOM 903 N N . ALA A 1 113 ? 0.606 -12.283 -0.921 1.00 95.50 113 ALA A N 1
ATOM 904 C CA . ALA A 1 113 ? 0.480 -10.832 -0.966 1.00 95.50 113 ALA A CA 1
ATOM 905 C C . ALA A 1 113 ? -0.315 -10.396 -2.201 1.00 95.50 113 ALA A C 1
ATOM 907 O O . ALA A 1 113 ? -0.286 -11.062 -3.237 1.00 95.50 113 ALA A O 1
ATOM 908 N N . THR A 1 114 ? -0.971 -9.245 -2.108 1.00 95.75 114 THR A N 1
ATOM 909 C CA . THR A 1 114 ? -1.674 -8.647 -3.243 1.00 95.75 114 THR A CA 1
ATOM 910 C C . THR A 1 114 ? -0.694 -7.818 -4.055 1.00 95.75 114 THR A C 1
ATOM 912 O O . THR A 1 114 ? -0.227 -6.799 -3.567 1.00 95.75 114 THR A O 1
ATOM 915 N N . ILE A 1 115 ? -0.424 -8.209 -5.298 1.00 96.69 115 ILE A N 1
ATOM 916 C CA . ILE A 1 115 ? 0.386 -7.398 -6.213 1.00 96.69 115 ILE A CA 1
ATOM 917 C C . ILE A 1 115 ? -0.515 -6.401 -6.942 1.00 96.69 115 ILE A C 1
ATOM 919 O O . ILE A 1 115 ? -1.579 -6.770 -7.445 1.00 96.69 115 ILE A O 1
ATOM 923 N N . ILE A 1 116 ? -0.091 -5.140 -6.992 1.00 96.25 116 ILE A N 1
ATOM 924 C CA . ILE A 1 116 ? -0.814 -4.045 -7.640 1.00 96.25 116 ILE A CA 1
ATOM 925 C C . ILE A 1 116 ? 0.120 -3.356 -8.633 1.00 96.25 116 ILE A C 1
ATOM 927 O O . ILE A 1 116 ? 1.208 -2.900 -8.279 1.00 96.25 116 ILE A O 1
ATOM 931 N N . GLU A 1 117 ? -0.335 -3.263 -9.878 1.00 95.75 117 GLU A N 1
ATOM 932 C CA . GLU A 1 117 ? 0.308 -2.475 -10.928 1.00 95.75 117 GLU A CA 1
ATOM 933 C C . GLU A 1 117 ? 0.038 -0.983 -10.693 1.00 95.75 117 GLU A C 1
ATOM 935 O O . GLU A 1 117 ? -1.111 -0.579 -10.499 1.00 95.75 117 GLU A O 1
ATOM 940 N N . THR A 1 118 ? 1.082 -0.158 -10.724 1.00 94.38 118 THR A N 1
ATOM 941 C CA . THR A 1 118 ? 0.980 1.302 -10.574 1.00 94.38 118 THR A CA 1
ATOM 942 C C . THR A 1 118 ? 1.729 2.001 -11.703 1.00 94.38 118 THR A C 1
ATOM 944 O O . THR A 1 118 ? 2.554 1.398 -12.391 1.00 94.38 118 THR A O 1
ATOM 947 N N . THR A 1 119 ? 1.505 3.301 -11.876 1.00 92.00 119 THR A N 1
ATOM 948 C CA . THR A 1 119 ? 2.239 4.120 -12.858 1.00 92.00 119 THR A CA 1
ATOM 949 C C . THR A 1 119 ? 3.745 4.212 -12.578 1.00 92.00 119 THR A C 1
ATOM 951 O O . THR A 1 119 ? 4.515 4.539 -13.482 1.00 92.00 119 THR A O 1
ATOM 954 N N . LYS A 1 120 ? 4.176 3.927 -11.341 1.00 91.38 120 LYS A N 1
ATOM 955 C CA . LYS A 1 120 ? 5.572 3.998 -10.876 1.00 91.38 120 LYS A CA 1
ATOM 956 C C . LYS A 1 120 ? 6.265 2.636 -10.791 1.00 91.38 120 LYS A C 1
ATOM 958 O O . LYS A 1 120 ? 7.445 2.580 -10.457 1.00 91.38 120 LYS A O 1
ATOM 963 N N . GLY A 1 121 ? 5.550 1.553 -11.087 1.00 92.31 121 GLY A N 1
ATOM 964 C CA . GLY A 1 121 ? 6.022 0.178 -10.937 1.00 92.31 121 GLY A CA 1
ATOM 965 C C . GLY A 1 121 ? 5.049 -0.665 -10.120 1.00 92.31 121 GLY A C 1
ATOM 966 O O . GLY A 1 121 ? 3.915 -0.266 -9.862 1.00 92.31 121 GLY A O 1
ATOM 967 N N . ARG A 1 122 ? 5.481 -1.849 -9.699 1.00 95.75 122 ARG A N 1
ATOM 968 C CA . ARG A 1 122 ? 4.612 -2.809 -9.009 1.00 95.75 122 ARG A CA 1
ATOM 969 C C . ARG A 1 122 ? 4.771 -2.687 -7.501 1.00 95.75 122 ARG A C 1
ATOM 971 O O . ARG A 1 122 ? 5.888 -2.532 -7.006 1.00 95.75 122 ARG A O 1
ATOM 978 N N . ILE A 1 123 ? 3.672 -2.760 -6.761 1.00 96.19 123 ILE A N 1
ATOM 979 C CA . ILE A 1 123 ? 3.675 -2.802 -5.291 1.00 96.19 123 ILE A CA 1
ATOM 980 C C . ILE A 1 123 ? 3.060 -4.107 -4.792 1.00 96.19 123 ILE A C 1
ATOM 982 O O . ILE A 1 123 ? 2.366 -4.788 -5.547 1.00 96.19 123 ILE A O 1
ATOM 986 N N . TRP A 1 124 ? 3.333 -4.454 -3.537 1.00 95.44 124 TRP A N 1
ATOM 987 C CA . TRP A 1 124 ? 2.826 -5.657 -2.876 1.00 95.44 124 TRP A CA 1
ATOM 988 C C . TRP A 1 124 ? 2.463 -5.428 -1.412 1.00 95.44 124 TRP A C 1
ATOM 990 O O . TRP A 1 124 ? 2.996 -4.452 -0.825 1.00 95.44 124 TRP A O 1
#

Radius of gyration: 15.03 Å; chains: 1; bounding box: 41×38×36 Å